Protein AF-A0A9E3X951-F1 (afdb_monomer)

Foldseek 3Di:
DDDDDDDPDDDPPPCPPCALVNLLVVLVVCVVVVNLVVSLVSLVVSCVRPVPDPSSVVSNVVSVVVVVVVVVVVVVVVVVVVVVVVVVVVVVVVVVVVVVVVVVVVVVVVVVVVPPPPVVVPPDDDDPDDDD

Radius of gyration: 43.51 Å; Cα contacts (8 Å, |Δi|>4): 57; chains: 1; bounding box: 74×42×149 Å

Solvent-accessible surface area (backbone atoms only — not comparable to full-atom values): 7871 Å² total; per-residue (Å²): 133,86,82,87,83,88,79,85,74,80,82,84,69,81,76,75,73,86,40,52,68,53,20,42,54,52,15,53,50,30,41,75,70,69,35,55,70,62,12,48,58,32,27,53,56,17,36,74,77,37,76,82,40,66,69,44,51,56,52,45,53,55,52,50,54,50,52,52,51,52,51,52,52,53,53,51,53,50,53,53,53,53,50,52,52,52,54,50,51,52,52,52,50,53,50,51,55,53,50,51,55,50,51,53,54,49,54,55,54,57,57,65,68,65,61,68,69,72,68,66,72,78,69,70,79,78,80,84,79,80,82,136

Nearest PDB structures (foldseek):
  8gck-assembly1_B  TM=9.881E-01  e=2.773E-01  Homo sapiens
  1a17-assembly1_A  TM=9.326E-01  e=1.427E+00  Homo sapiens
  8arb-assembly1_A  TM=8.750E-01  e=2.218E+00  Yersinia enterocolitica
  3rkv-assembly1_A  TM=6.706E-01  e=7.600E-01  Caenorhabditis elegans
  7t7t-assembly1_A  TM=6.685E-01  e=3.448E+00  Citrus unshiu

Secondary structure (DSSP, 8-state):
-------------------HHHHHHHHHHHHHTT-HHHHHHHHHHHHHH-TT-HHHHHHHHHHHHHHHHHHHHHHHHHHHHHHHHHHHHHHHHHHHHHHHHHHHHHHHHHHHHHGGGSSSSS-PPPP-----

Sequence (132 aa):
MARMLVLLLLLGGGLVAQTAEGYYHQGAQLYIDARLGDAIAALERGLQLDPGNPKLQALMEKLQEEQEKQQQQQQQQQQQQDQQQQDQQQQDQQQQDQQEQQQDQQQQQDQQQQDPQEQEAEQQPQPQLGED

Mean predicted aligned error: 14.78 Å

Structure (mmCIF, N/CA/C/O backbone):
data_AF-A0A9E3X951-F1
#
_entry.id   AF-A0A9E3X951-F1
#
loop_
_atom_site.group_PDB
_atom_site.id
_atom_site.type_symbol
_atom_site.label_atom_id
_atom_site.label_alt_id
_atom_site.label_comp_id
_atom_site.label_asym_id
_atom_site.label_entity_id
_atom_site.label_seq_id
_atom_site.pdbx_PDB_ins_code
_atom_site.Cartn_x
_atom_site.Cartn_y
_atom_site.Cartn_z
_atom_site.occupancy
_atom_site.B_iso_or_equiv
_atom_site.auth_seq_id
_atom_site.auth_comp_id
_atom_site.auth_asym_id
_atom_site.auth_atom_id
_atom_site.pdbx_PDB_model_num
ATOM 1 N N . MET A 1 1 ? -15.309 -34.002 -53.962 1.00 42.03 1 MET A N 1
ATOM 2 C CA . MET A 1 1 ? -14.528 -33.580 -55.147 1.00 42.03 1 MET A CA 1
ATOM 3 C C . MET A 1 1 ? -14.205 -32.097 -55.007 1.00 42.03 1 MET A C 1
ATOM 5 O O . MET A 1 1 ? -15.111 -31.374 -54.632 1.00 42.03 1 MET A O 1
ATOM 9 N N . ALA A 1 2 ? -12.954 -31.712 -55.304 1.00 46.66 2 ALA A N 1
ATOM 10 C CA . ALA A 1 2 ? -12.426 -30.356 -55.571 1.00 46.66 2 ALA A CA 1
ATOM 11 C C . ALA A 1 2 ? -12.617 -29.267 -54.481 1.00 46.66 2 ALA A C 1
ATOM 13 O O . ALA A 1 2 ? -13.726 -28.855 -54.189 1.00 46.66 2 ALA A O 1
ATOM 14 N N . ARG A 1 3 ? -11.575 -28.890 -53.725 1.00 59.00 3 ARG A N 1
ATOM 15 C CA . ARG A 1 3 ? -10.411 -28.015 -54.041 1.00 59.00 3 ARG A CA 1
ATOM 16 C C . ARG A 1 3 ? -10.706 -26.509 -53.886 1.00 59.00 3 ARG A C 1
ATOM 18 O O . ARG A 1 3 ? -11.332 -25.917 -54.746 1.00 59.00 3 ARG A O 1
ATOM 25 N N . MET A 1 4 ? -10.143 -25.962 -52.799 1.00 61.06 4 MET A N 1
ATOM 26 C CA . MET A 1 4 ? -9.489 -24.651 -52.628 1.00 61.06 4 MET A CA 1
ATOM 27 C C . MET A 1 4 ? -10.078 -23.410 -53.313 1.00 61.06 4 MET A C 1
ATOM 29 O O . MET A 1 4 ? -10.051 -23.308 -54.531 1.00 61.06 4 MET A O 1
ATOM 33 N N . LEU A 1 5 ? -10.302 -22.367 -52.507 1.00 57.41 5 LEU A N 1
ATOM 34 C CA . LEU A 1 5 ? -9.649 -21.073 -52.732 1.00 57.41 5 LEU A CA 1
ATOM 35 C C . LEU A 1 5 ? -9.493 -20.324 -51.402 1.00 57.41 5 LEU A C 1
ATOM 37 O O . LEU A 1 5 ? -10.446 -19.833 -50.806 1.00 57.41 5 LEU A O 1
ATOM 41 N N . VAL A 1 6 ? -8.245 -20.307 -50.939 1.00 62.00 6 VAL A N 1
ATOM 42 C CA . VAL A 1 6 ? -7.726 -19.445 -49.881 1.00 62.00 6 VAL A CA 1
ATOM 43 C C . VAL A 1 6 ? -7.775 -18.010 -50.398 1.00 62.00 6 VAL A C 1
ATOM 45 O O . VAL A 1 6 ? -7.138 -17.705 -51.403 1.00 62.00 6 VAL A O 1
ATOM 48 N N . LEU A 1 7 ? -8.498 -17.133 -49.707 1.00 61.03 7 LEU A N 1
ATOM 49 C CA . LEU A 1 7 ? -8.403 -15.689 -49.902 1.00 61.03 7 LEU A CA 1
ATOM 50 C C . LEU A 1 7 ? -7.932 -15.075 -48.585 1.00 61.03 7 LEU A C 1
ATOM 52 O O . LEU A 1 7 ? -8.701 -14.713 -47.699 1.00 61.03 7 LEU A O 1
ATOM 56 N N . LEU A 1 8 ? -6.606 -15.083 -48.465 1.00 61.00 8 LEU A N 1
ATOM 57 C CA . LEU A 1 8 ? -5.810 -14.520 -47.389 1.00 61.00 8 LEU A CA 1
ATOM 58 C C . LEU A 1 8 ? -5.863 -12.992 -47.518 1.00 61.00 8 LEU A C 1
ATOM 60 O O . LEU A 1 8 ? -5.054 -12.382 -48.214 1.00 61.00 8 LEU A O 1
ATOM 64 N N . LEU A 1 9 ? -6.888 -12.391 -46.914 1.00 61.78 9 LEU A N 1
ATOM 65 C CA . LEU A 1 9 ? -7.088 -10.947 -46.906 1.00 61.78 9 LEU A CA 1
ATOM 66 C C . LEU A 1 9 ? -6.225 -10.342 -45.790 1.00 61.78 9 LEU A C 1
ATOM 68 O O . LEU A 1 9 ? -6.462 -10.545 -44.602 1.00 61.78 9 LEU A O 1
ATOM 72 N N . LEU A 1 10 ? -5.161 -9.682 -46.243 1.00 58.03 10 LEU A N 1
ATOM 73 C CA . LEU A 1 10 ? -4.099 -8.987 -45.518 1.00 58.03 10 LEU A CA 1
ATOM 74 C C . LEU A 1 10 ? -4.551 -8.332 -44.200 1.00 58.03 10 LEU A C 1
ATOM 76 O O . LEU A 1 10 ? -5.189 -7.279 -44.196 1.00 58.03 10 LEU A O 1
ATOM 80 N N . LEU A 1 11 ? -4.117 -8.917 -43.079 1.00 58.16 11 LEU A N 1
ATOM 81 C CA . LEU A 1 11 ? -4.080 -8.250 -41.780 1.00 58.16 11 LEU A CA 1
ATOM 82 C C . LEU A 1 11 ? -2.997 -7.162 -41.800 1.00 58.16 11 LEU A C 1
ATOM 84 O O . LEU A 1 11 ? -1.841 -7.405 -41.463 1.00 58.16 11 LEU A O 1
ATOM 88 N N . GLY A 1 12 ? -3.381 -5.944 -42.170 1.00 58.53 12 GLY A N 1
ATOM 89 C CA . GLY A 1 12 ? -2.616 -4.728 -41.891 1.00 58.53 12 GLY A CA 1
ATOM 90 C C . GLY A 1 12 ? -2.798 -4.287 -40.438 1.00 58.53 12 GLY A C 1
ATOM 91 O O . GLY A 1 12 ? -3.299 -3.198 -40.184 1.00 58.53 12 GLY A O 1
ATOM 92 N N . GLY A 1 13 ? -2.460 -5.148 -39.477 1.00 58.34 13 GLY A N 1
ATOM 93 C CA . GLY A 1 13 ? -2.357 -4.749 -38.078 1.00 58.34 13 GLY A CA 1
ATOM 94 C C . GLY A 1 13 ? -1.006 -4.082 -37.875 1.00 58.34 13 GLY A C 1
ATOM 95 O O . GLY A 1 13 ? 0.012 -4.770 -37.871 1.00 58.34 13 GLY A O 1
ATOM 96 N N . GLY A 1 14 ? -0.978 -2.754 -37.750 1.00 55.72 14 GLY A N 1
ATOM 97 C CA . GLY A 1 14 ? 0.227 -2.045 -37.336 1.00 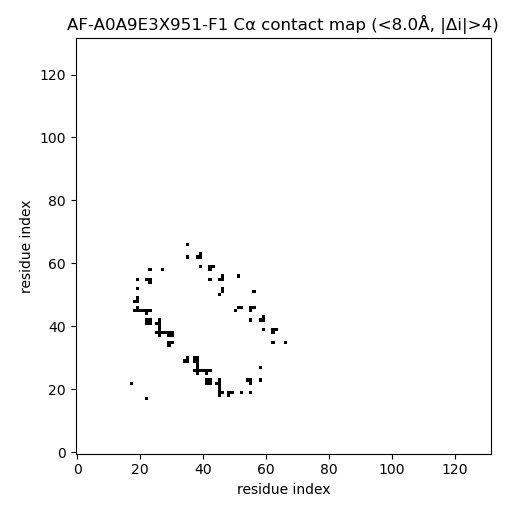55.72 14 GLY A CA 1
ATOM 98 C C . GLY A 1 14 ? 0.688 -2.617 -36.001 1.00 55.72 14 GLY A C 1
ATOM 99 O O . GLY A 1 14 ? 0.036 -2.408 -34.980 1.00 55.72 14 GLY A O 1
ATOM 100 N N . LEU A 1 15 ? 1.783 -3.376 -36.013 1.00 55.28 15 LEU A N 1
ATOM 101 C CA . LEU A 1 15 ? 2.486 -3.751 -34.799 1.00 55.28 15 LEU A CA 1
ATOM 102 C C . LEU A 1 15 ? 3.062 -2.451 -34.244 1.00 55.28 15 LEU A C 1
ATOM 104 O O . LEU A 1 15 ? 4.158 -2.043 -34.623 1.00 55.28 15 LEU A O 1
ATOM 108 N N . VAL A 1 16 ? 2.295 -1.757 -33.401 1.00 58.34 16 VAL A N 1
ATOM 109 C CA . VAL A 1 16 ? 2.865 -0.734 -32.531 1.00 58.34 16 VAL A CA 1
ATOM 110 C C . VAL A 1 16 ? 3.873 -1.494 -31.685 1.00 58.34 16 VAL A C 1
ATOM 112 O O . VAL A 1 16 ? 3.499 -2.252 -30.789 1.00 58.34 16 VAL A O 1
ATOM 115 N N . ALA A 1 17 ? 5.146 -1.409 -32.068 1.00 61.06 17 ALA A N 1
ATOM 116 C CA . ALA A 1 17 ? 6.224 -2.022 -31.321 1.00 61.06 17 ALA A CA 1
ATOM 117 C C . ALA A 1 17 ? 6.120 -1.478 -29.896 1.00 61.06 17 ALA A C 1
ATOM 119 O O . ALA A 1 17 ? 6.177 -0.265 -29.695 1.00 61.06 17 ALA A O 1
ATOM 120 N N . GLN A 1 18 ? 5.874 -2.356 -28.925 1.00 70.00 18 GLN A N 1
ATOM 121 C CA . GLN A 1 18 ? 5.817 -1.938 -27.533 1.00 70.00 18 GLN A CA 1
ATOM 122 C C . GLN A 1 18 ? 7.235 -1.533 -27.132 1.00 70.00 18 GLN A C 1
ATOM 124 O O . GLN A 1 18 ? 8.123 -2.374 -27.019 1.00 70.00 18 GLN A O 1
ATOM 129 N N . THR A 1 19 ? 7.462 -0.227 -27.027 1.00 88.38 19 THR A N 1
ATOM 130 C CA . THR A 1 19 ? 8.737 0.354 -26.610 1.00 88.38 19 THR A CA 1
ATOM 131 C C . THR A 1 19 ? 8.740 0.559 -25.100 1.00 88.38 19 THR A C 1
ATOM 133 O O . THR A 1 19 ? 7.682 0.660 -24.474 1.00 88.38 19 THR A O 1
ATOM 136 N N . ALA A 1 20 ? 9.929 0.687 -24.510 1.00 88.81 20 ALA A N 1
ATOM 137 C CA . ALA A 1 20 ? 10.078 1.086 -23.110 1.00 88.81 20 ALA A CA 1
ATOM 138 C C . ALA A 1 20 ? 9.314 2.391 -22.797 1.00 88.81 20 ALA A C 1
ATOM 140 O O . ALA A 1 20 ? 8.677 2.516 -21.755 1.00 88.81 20 ALA A O 1
ATOM 141 N N . GLU A 1 21 ? 9.295 3.338 -23.740 1.00 91.62 21 GLU A N 1
ATOM 142 C CA . GLU A 1 21 ? 8.521 4.579 -23.624 1.00 91.62 21 GLU A CA 1
ATOM 143 C C . GLU A 1 21 ? 7.003 4.336 -23.667 1.00 91.62 21 GLU A C 1
ATOM 145 O O . GLU A 1 21 ? 6.264 4.911 -22.869 1.00 91.62 21 GLU A O 1
ATOM 150 N N . GLY A 1 22 ? 6.527 3.423 -24.519 1.00 95.25 22 GLY A N 1
ATOM 151 C CA . GLY A 1 22 ? 5.123 3.007 -24.538 1.00 95.25 22 GLY A CA 1
ATOM 152 C C . GLY A 1 22 ? 4.665 2.428 -23.196 1.00 95.25 22 GLY A C 1
ATOM 153 O O . GLY A 1 22 ? 3.605 2.803 -22.696 1.00 95.25 22 GLY A O 1
ATOM 154 N N . TYR A 1 23 ? 5.493 1.587 -22.568 1.00 97.12 23 TYR A N 1
ATOM 155 C CA . TYR A 1 23 ? 5.207 1.041 -21.238 1.00 97.12 23 TYR A CA 1
ATOM 156 C C . TYR A 1 23 ? 5.202 2.103 -20.139 1.00 97.12 23 TYR A C 1
ATOM 158 O O . TYR A 1 23 ? 4.368 2.025 -19.239 1.00 97.12 23 TYR A O 1
ATOM 166 N N . TYR A 1 24 ? 6.067 3.118 -20.226 1.00 97.44 24 TYR A N 1
ATOM 167 C CA . TYR A 1 24 ? 6.043 4.248 -19.297 1.00 97.44 24 TYR A CA 1
ATOM 168 C C . TYR A 1 24 ? 4.701 4.986 -19.363 1.00 97.44 24 TYR A C 1
ATOM 170 O O . TYR A 1 24 ? 4.056 5.193 -18.336 1.00 97.44 24 TYR A O 1
ATOM 178 N N . HIS A 1 25 ? 4.245 5.338 -20.569 1.00 96.94 25 HIS A N 1
ATOM 179 C CA . HIS A 1 25 ? 2.969 6.031 -20.749 1.00 96.94 25 HIS A CA 1
ATOM 180 C C . HIS A 1 25 ? 1.779 5.177 -20.322 1.00 96.94 25 HIS A C 1
ATOM 182 O O . HIS A 1 25 ? 0.878 5.678 -19.653 1.00 96.94 25 HIS A O 1
ATOM 188 N N . GLN A 1 26 ? 1.789 3.888 -20.666 1.00 97.06 26 GLN A N 1
ATOM 189 C CA . GLN A 1 26 ? 0.749 2.960 -20.242 1.00 97.06 26 GLN A CA 1
ATOM 190 C C . GLN A 1 26 ? 0.697 2.835 -18.714 1.00 97.06 26 GLN A C 1
ATOM 192 O O . GLN A 1 26 ? -0.384 2.932 -18.140 1.00 97.06 26 GLN A O 1
ATOM 197 N N . GLY A 1 27 ? 1.845 2.649 -18.056 1.00 97.62 27 GLY A N 1
ATOM 198 C CA . GLY A 1 27 ? 1.928 2.576 -16.598 1.00 97.62 27 GLY A CA 1
ATOM 199 C C . GLY A 1 27 ? 1.447 3.864 -15.931 1.00 97.62 27 GLY A C 1
ATOM 200 O O . GLY A 1 27 ? 0.628 3.816 -15.018 1.00 97.62 27 GLY A O 1
ATOM 201 N N . ALA A 1 28 ? 1.873 5.024 -16.437 1.00 98.12 28 ALA A N 1
ATOM 202 C CA . ALA A 1 28 ? 1.430 6.321 -15.932 1.00 98.12 28 ALA A CA 1
ATOM 203 C C . ALA A 1 28 ? -0.086 6.525 -16.090 1.00 98.12 28 ALA A C 1
ATOM 205 O O . ALA A 1 28 ? -0.739 6.988 -15.158 1.00 98.12 28 ALA A O 1
ATOM 206 N N . GLN A 1 29 ? -0.654 6.143 -17.236 1.00 98.44 29 GLN A N 1
ATOM 207 C CA . GLN A 1 29 ? -2.094 6.237 -17.474 1.00 98.44 29 GLN A CA 1
ATOM 208 C C . GLN A 1 29 ? -2.880 5.315 -16.537 1.00 98.44 29 GLN A C 1
ATOM 210 O O . GLN A 1 29 ? -3.827 5.757 -15.896 1.00 98.44 29 GLN A O 1
ATOM 215 N N . LEU A 1 30 ? -2.453 4.058 -16.395 1.00 98.56 30 LEU A N 1
ATOM 216 C CA . LEU A 1 30 ? -3.080 3.104 -15.477 1.00 98.56 30 LEU A CA 1
ATOM 217 C C . LEU A 1 30 ? -3.032 3.596 -14.028 1.00 98.56 30 LEU A C 1
ATOM 219 O O . LEU A 1 30 ? -3.985 3.403 -13.278 1.00 98.56 30 LEU A O 1
ATOM 223 N N . TYR A 1 31 ? -1.944 4.261 -13.642 1.00 98.06 31 TYR A N 1
ATOM 224 C CA . TYR A 1 31 ? -1.829 4.874 -12.328 1.00 98.06 31 TYR A CA 1
ATOM 225 C C . TYR A 1 31 ? -2.814 6.040 -12.138 1.00 98.06 31 TYR A C 1
ATOM 227 O O . TYR A 1 31 ? -3.473 6.105 -11.103 1.00 98.06 31 TYR A O 1
ATOM 235 N N . ILE A 1 32 ? -2.978 6.912 -13.142 1.00 97.94 32 ILE A N 1
ATOM 236 C CA . ILE A 1 32 ? -4.002 7.976 -13.134 1.00 97.94 32 ILE A CA 1
ATOM 237 C C . ILE A 1 32 ? -5.409 7.381 -12.999 1.00 97.94 32 ILE A C 1
ATOM 239 O O . ILE A 1 32 ? -6.239 7.918 -12.268 1.00 97.94 32 ILE A O 1
ATOM 243 N N . ASP A 1 33 ? -5.651 6.234 -13.633 1.00 98.12 33 ASP A N 1
ATOM 244 C CA . ASP A 1 33 ? -6.914 5.495 -13.559 1.00 98.12 33 ASP A CA 1
ATOM 245 C C . ASP A 1 33 ? -7.089 4.720 -12.231 1.00 98.12 33 ASP A C 1
ATOM 247 O O . ASP A 1 33 ? -7.990 3.890 -12.109 1.00 98.12 33 ASP A O 1
ATOM 251 N N . ALA A 1 34 ? -6.226 4.961 -11.235 1.00 96.75 34 ALA A N 1
ATOM 252 C CA . ALA A 1 34 ? -6.190 4.287 -9.934 1.00 96.75 34 ALA A CA 1
ATOM 253 C C . ALA A 1 34 ? -5.998 2.757 -10.010 1.00 96.75 34 ALA A C 1
ATOM 255 O O . ALA A 1 34 ? -6.305 2.022 -9.069 1.00 96.75 34 ALA A O 1
ATOM 256 N N . ARG A 1 35 ? -5.438 2.253 -11.114 1.00 97.94 35 ARG A N 1
ATOM 257 C CA . ARG A 1 35 ? -5.137 0.832 -11.335 1.00 97.94 35 ARG A CA 1
ATOM 258 C C . ARG A 1 35 ? -3.672 0.534 -11.025 1.00 97.94 35 ARG A C 1
ATOM 260 O O . ARG A 1 35 ? -2.898 0.160 -11.905 1.00 97.94 35 ARG A O 1
ATOM 267 N N . LEU A 1 36 ? -3.290 0.694 -9.757 1.00 97.38 36 LEU A N 1
ATOM 268 C CA . LEU A 1 36 ? -1.895 0.594 -9.304 1.00 97.38 36 LEU A CA 1
ATOM 269 C C . LEU A 1 36 ? -1.225 -0.741 -9.682 1.00 97.38 36 LEU A C 1
ATOM 271 O O . LEU A 1 36 ? -0.110 -0.744 -10.195 1.00 97.38 36 LEU A O 1
ATOM 275 N N . GLY A 1 37 ? -1.915 -1.870 -9.491 1.00 97.06 37 GLY A N 1
ATOM 276 C CA . GLY A 1 37 ? -1.371 -3.190 -9.834 1.00 97.06 37 GLY A CA 1
ATOM 277 C C . GLY A 1 37 ? -1.108 -3.362 -11.334 1.00 97.06 37 GLY A C 1
ATOM 278 O O . GLY A 1 37 ? -0.055 -3.858 -11.729 1.00 97.06 37 GLY A O 1
ATOM 279 N N . ASP A 1 38 ? -2.028 -2.891 -12.179 1.00 98.12 38 ASP A N 1
ATOM 280 C CA . ASP A 1 38 ? -1.852 -2.945 -13.633 1.00 98.12 38 ASP A CA 1
ATOM 281 C C . ASP A 1 38 ? -0.742 -2.000 -14.105 1.00 98.12 38 ASP A C 1
ATOM 283 O O . ASP A 1 38 ? 0.001 -2.332 -15.032 1.00 98.12 38 ASP A O 1
ATOM 287 N N . ALA A 1 39 ? -0.617 -0.834 -13.466 1.00 98.50 39 ALA A N 1
ATOM 288 C CA . ALA A 1 39 ? 0.449 0.120 -13.735 1.00 98.50 39 ALA A CA 1
ATOM 289 C C . ALA A 1 39 ? 1.826 -0.498 -13.461 1.00 98.50 39 ALA A C 1
ATOM 291 O O . AL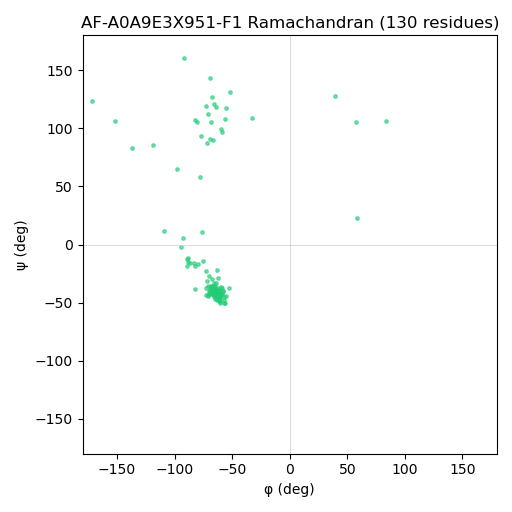A A 1 39 ? 2.687 -0.473 -14.340 1.00 98.50 39 ALA A O 1
ATOM 292 N N . ILE A 1 40 ? 2.002 -1.133 -12.297 1.00 98.25 40 ILE A N 1
ATOM 293 C CA . ILE A 1 40 ? 3.224 -1.869 -11.942 1.00 98.25 40 ILE A CA 1
ATOM 294 C C . ILE A 1 40 ? 3.502 -2.965 -12.982 1.00 98.25 40 ILE A C 1
ATOM 296 O O . ILE A 1 40 ? 4.575 -2.978 -13.581 1.00 98.25 40 ILE A O 1
ATOM 300 N N . ALA A 1 41 ? 2.517 -3.806 -13.314 1.00 98.12 41 ALA A N 1
ATOM 301 C CA . ALA A 1 41 ? 2.687 -4.885 -14.294 1.00 98.12 41 ALA A CA 1
ATOM 302 C C . ALA A 1 41 ? 3.026 -4.390 -15.720 1.00 98.12 41 ALA A C 1
ATOM 304 O O . ALA A 1 41 ? 3.651 -5.098 -16.517 1.00 98.12 41 ALA A O 1
ATOM 305 N N . ALA A 1 42 ? 2.590 -3.185 -16.101 1.00 97.69 42 ALA A N 1
ATOM 306 C CA . ALA A 1 42 ? 3.004 -2.557 -17.354 1.00 97.69 42 ALA A CA 1
ATOM 307 C C . ALA A 1 42 ? 4.472 -2.105 -17.295 1.00 97.69 42 ALA A C 1
ATOM 309 O O . ALA A 1 42 ? 5.230 -2.368 -18.229 1.00 97.69 42 ALA A O 1
ATOM 310 N N . LEU A 1 43 ? 4.896 -1.486 -16.193 1.00 97.88 43 LEU A N 1
ATOM 311 C CA . LEU A 1 43 ? 6.276 -1.032 -16.018 1.00 97.88 43 LEU A CA 1
ATOM 312 C C . LEU A 1 43 ? 7.263 -2.194 -15.911 1.00 97.88 43 LEU A C 1
ATOM 314 O O . LEU A 1 43 ? 8.343 -2.104 -16.486 1.00 97.88 43 LEU A O 1
ATOM 318 N N . GLU A 1 44 ? 6.888 -3.303 -15.267 1.00 97.69 44 GLU A N 1
ATOM 319 C CA . GLU A 1 44 ? 7.699 -4.527 -15.227 1.00 97.69 44 GLU A CA 1
ATOM 320 C C . GLU A 1 44 ? 7.994 -5.041 -16.638 1.00 97.69 44 GLU A C 1
ATOM 322 O O . GLU A 1 44 ? 9.141 -5.339 -16.966 1.00 97.69 44 GLU A O 1
ATOM 327 N N . ARG A 1 45 ? 6.979 -5.078 -17.510 1.00 96.56 45 ARG A N 1
ATOM 328 C CA . ARG A 1 45 ? 7.158 -5.458 -18.920 1.00 96.56 45 ARG A CA 1
ATOM 329 C C . ARG A 1 45 ? 8.050 -4.472 -19.670 1.00 96.56 45 ARG A C 1
ATOM 331 O O . ARG A 1 45 ? 8.886 -4.898 -20.461 1.00 96.56 45 ARG A O 1
ATOM 338 N N . GLY A 1 46 ? 7.926 -3.175 -19.391 1.00 96.06 46 GLY A N 1
ATOM 339 C CA . GLY A 1 46 ? 8.836 -2.163 -19.928 1.00 96.06 46 GLY A CA 1
ATOM 340 C C . GLY A 1 46 ? 10.287 -2.387 -19.502 1.00 96.06 46 GLY A C 1
ATOM 341 O O . GLY A 1 46 ? 11.184 -2.354 -20.341 1.00 96.06 46 GLY A O 1
ATOM 342 N N . LEU A 1 47 ? 10.514 -2.662 -18.216 1.00 96.88 47 LEU A N 1
ATOM 343 C CA . LEU A 1 47 ? 11.840 -2.906 -17.645 1.00 96.88 47 LEU A CA 1
ATOM 344 C C . LEU A 1 47 ? 12.442 -4.234 -18.109 1.00 96.88 47 LEU A C 1
ATOM 346 O O . LEU A 1 47 ? 13.657 -4.345 -18.195 1.00 96.88 47 LEU A O 1
ATOM 350 N N . GLN A 1 48 ? 11.630 -5.233 -18.461 1.00 96.38 48 GLN A N 1
ATOM 351 C CA . GLN A 1 48 ? 12.130 -6.451 -19.107 1.00 96.38 48 GLN A CA 1
ATOM 352 C C . GLN A 1 48 ? 12.730 -6.167 -20.492 1.00 96.38 48 GLN A C 1
ATOM 354 O O . GLN A 1 48 ? 13.675 -6.844 -20.894 1.00 96.38 48 GLN A O 1
ATOM 359 N N . LEU A 1 49 ? 12.196 -5.178 -21.219 1.00 94.06 49 LEU A N 1
ATOM 360 C CA . LEU A 1 49 ? 12.714 -4.774 -22.529 1.00 94.06 49 LEU A CA 1
ATOM 361 C C . LEU A 1 49 ? 13.909 -3.824 -22.423 1.00 94.06 49 LEU A C 1
ATOM 363 O O . LEU A 1 49 ? 14.841 -3.930 -23.217 1.00 94.06 49 LEU A O 1
ATOM 367 N N . ASP A 1 50 ? 13.877 -2.902 -21.462 1.00 94.88 50 ASP A N 1
ATOM 368 C CA . ASP A 1 50 ? 14.949 -1.940 -21.209 1.00 94.88 50 ASP A CA 1
ATOM 369 C C . ASP A 1 50 ? 15.217 -1.813 -19.696 1.00 94.88 50 ASP A C 1
ATOM 371 O O . ASP A 1 50 ? 14.711 -0.894 -19.041 1.00 94.88 50 ASP A O 1
ATOM 375 N N . PRO A 1 51 ? 16.017 -2.732 -19.116 1.00 95.88 51 PRO A N 1
ATOM 376 C CA . PRO A 1 51 ? 16.280 -2.760 -17.675 1.00 95.88 51 PRO A CA 1
ATOM 37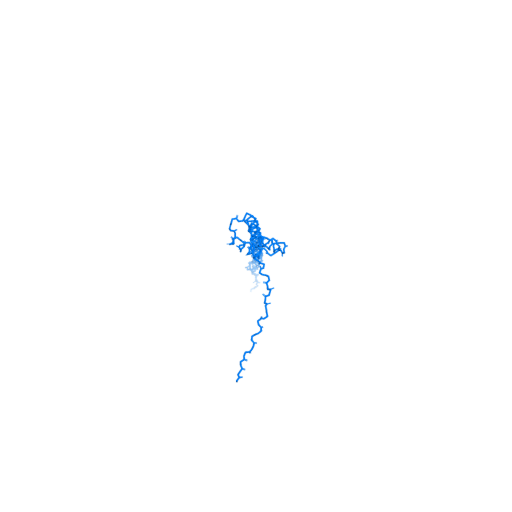7 C C . PRO A 1 51 ? 16.999 -1.518 -17.147 1.00 95.88 51 PRO A C 1
ATOM 379 O O . PRO A 1 51 ? 16.949 -1.243 -15.950 1.00 95.88 51 PRO A O 1
ATOM 382 N N . GLY A 1 52 ? 17.693 -0.789 -18.026 1.00 95.12 52 GLY A N 1
ATOM 383 C CA . GLY A 1 52 ? 18.449 0.417 -17.697 1.00 95.12 52 GLY A CA 1
ATOM 384 C C . GLY A 1 52 ? 17.655 1.707 -17.881 1.00 95.12 52 GLY A C 1
ATOM 385 O O . GLY A 1 52 ? 18.238 2.784 -17.763 1.00 95.12 52 GLY A O 1
ATOM 386 N N . ASN A 1 53 ? 16.359 1.627 -18.198 1.00 96.81 53 ASN A N 1
ATOM 387 C CA . ASN A 1 53 ? 15.560 2.808 -18.477 1.00 96.81 53 ASN A CA 1
ATOM 388 C C . ASN A 1 53 ? 15.290 3.623 -17.197 1.00 96.81 53 ASN A C 1
ATOM 390 O O . ASN A 1 53 ? 14.491 3.194 -16.357 1.00 96.81 53 ASN A O 1
ATOM 394 N N . PRO A 1 54 ? 15.853 4.837 -17.055 1.00 97.12 54 PRO A N 1
ATOM 395 C CA . PRO A 1 54 ? 15.727 5.595 -15.814 1.00 97.12 54 PRO A CA 1
ATOM 396 C C . PRO A 1 54 ? 14.289 6.060 -15.553 1.00 97.12 54 PRO A C 1
ATOM 398 O O . PRO A 1 54 ? 13.882 6.180 -14.401 1.00 97.12 54 PRO A O 1
ATOM 401 N N . LYS A 1 55 ? 13.489 6.301 -16.606 1.00 96.69 55 LYS A N 1
ATOM 402 C CA . LYS A 1 55 ? 12.093 6.742 -16.452 1.00 96.69 55 LYS A CA 1
ATOM 403 C C . LYS A 1 55 ? 11.213 5.619 -15.913 1.00 96.69 55 LYS A C 1
ATOM 405 O O . LYS A 1 55 ? 10.382 5.862 -15.042 1.00 96.69 55 LYS A O 1
ATOM 410 N N . LEU A 1 56 ? 11.389 4.404 -16.433 1.00 98.00 56 LEU A N 1
ATOM 411 C CA . LEU A 1 56 ? 10.639 3.241 -15.964 1.00 98.00 56 LEU A CA 1
ATOM 412 C C . LEU A 1 56 ? 11.007 2.878 -14.526 1.00 98.00 56 LEU A C 1
ATOM 414 O O . LEU A 1 56 ? 10.108 2.622 -13.734 1.00 98.00 56 LEU A O 1
ATOM 418 N N . GLN A 1 57 ? 12.299 2.904 -14.183 1.00 98.25 57 GLN A N 1
ATOM 419 C CA . GLN A 1 57 ? 12.764 2.626 -12.822 1.00 98.25 57 GLN A CA 1
ATOM 420 C C . GLN A 1 57 ? 12.203 3.638 -11.817 1.00 98.25 57 GLN A C 1
ATOM 422 O O . GLN A 1 57 ? 11.612 3.237 -10.821 1.00 98.25 57 GLN A O 1
ATOM 427 N N . ALA A 1 58 ? 12.305 4.937 -12.117 1.00 98.38 58 ALA A N 1
ATOM 428 C CA . ALA A 1 58 ? 11.804 5.984 -11.229 1.00 98.38 58 ALA A CA 1
ATOM 429 C C . ALA A 1 58 ? 10.285 5.897 -11.016 1.00 98.38 58 ALA A C 1
ATOM 431 O O . ALA A 1 58 ? 9.791 6.090 -9.905 1.00 98.38 58 ALA A O 1
ATOM 432 N N . LEU A 1 59 ? 9.525 5.598 -12.076 1.00 98.19 59 LEU A N 1
ATOM 433 C CA . LEU A 1 59 ? 8.083 5.426 -11.937 1.00 98.19 59 LEU A CA 1
ATOM 434 C C . LEU A 1 59 ? 7.748 4.145 -11.164 1.00 98.19 59 LEU A C 1
ATOM 436 O O . LEU A 1 59 ? 6.882 4.191 -10.299 1.00 98.19 59 LEU A O 1
ATOM 440 N N . MET A 1 60 ? 8.448 3.037 -11.425 1.00 98.38 60 MET A N 1
ATOM 441 C CA . MET A 1 60 ? 8.274 1.784 -10.687 1.00 98.38 60 MET A CA 1
ATOM 442 C C . MET A 1 60 ? 8.484 1.986 -9.186 1.00 98.38 60 MET A C 1
ATOM 444 O O . MET A 1 60 ? 7.616 1.616 -8.402 1.00 98.38 60 MET A O 1
ATOM 448 N N . GLU A 1 61 ? 9.592 2.619 -8.799 1.00 98.38 61 GLU A N 1
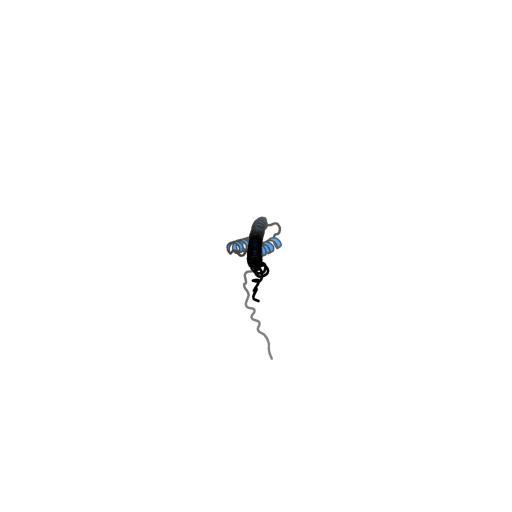ATOM 449 C CA . GLU A 1 61 ? 9.925 2.900 -7.400 1.00 98.38 61 GLU A CA 1
ATOM 450 C C . GLU A 1 61 ? 8.814 3.708 -6.718 1.00 98.38 61 GLU A C 1
ATOM 452 O O . GLU A 1 61 ? 8.308 3.310 -5.670 1.00 98.38 61 GLU A O 1
ATOM 457 N N . LYS A 1 62 ? 8.343 4.782 -7.367 1.00 98.19 62 LYS A N 1
ATOM 458 C CA . LYS A 1 62 ? 7.233 5.588 -6.845 1.00 98.19 62 LYS A CA 1
ATOM 459 C C . LYS A 1 62 ? 5.958 4.758 -6.646 1.00 98.19 62 LYS A C 1
ATOM 461 O O . LYS A 1 62 ? 5.251 4.947 -5.658 1.00 98.19 62 LYS A O 1
ATOM 466 N N . LEU A 1 63 ? 5.622 3.887 -7.601 1.00 98.12 63 LEU A N 1
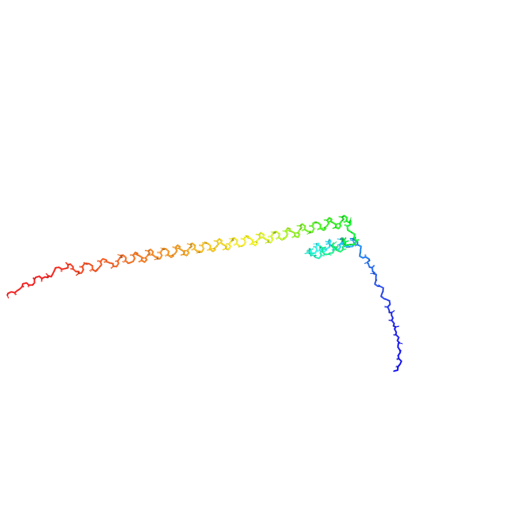ATOM 467 C CA . LEU A 1 63 ? 4.408 3.069 -7.517 1.00 98.12 63 LEU A CA 1
ATOM 468 C C . LEU A 1 63 ? 4.518 1.978 -6.446 1.00 98.12 63 LEU A C 1
ATOM 470 O O . LEU A 1 63 ? 3.528 1.697 -5.772 1.00 98.12 63 LEU A O 1
ATOM 474 N N . GLN A 1 64 ? 5.704 1.398 -6.256 1.00 97.62 64 GLN A N 1
ATOM 475 C CA . GLN A 1 64 ? 5.962 0.442 -5.180 1.00 97.62 64 GLN A CA 1
ATOM 476 C C . GLN A 1 64 ? 5.862 1.105 -3.804 1.00 97.62 64 GLN A C 1
ATOM 478 O O . GLN A 1 64 ? 5.158 0.588 -2.941 1.00 97.62 64 GLN A O 1
ATOM 483 N N . GLU A 1 65 ? 6.453 2.289 -3.621 1.00 97.56 65 GLU A N 1
ATOM 484 C CA . GLU A 1 65 ? 6.333 3.049 -2.368 1.00 97.56 65 GLU A CA 1
ATOM 485 C C . GLU A 1 65 ? 4.862 3.351 -2.035 1.00 97.56 65 GLU A C 1
ATOM 487 O O . GLU A 1 65 ? 4.419 3.258 -0.888 1.00 97.56 65 GLU A O 1
ATOM 492 N N . GLU A 1 66 ? 4.065 3.694 -3.046 1.00 95.88 66 GLU A N 1
ATOM 493 C CA . GLU A 1 66 ? 2.638 3.930 -2.862 1.00 95.88 66 GLU A CA 1
ATOM 494 C C . GLU A 1 66 ? 1.866 2.655 -2.510 1.00 95.88 66 GLU A C 1
ATOM 496 O O . GLU A 1 66 ? 0.986 2.689 -1.648 1.00 95.88 66 GLU A O 1
ATOM 501 N N . GLN A 1 67 ? 2.219 1.524 -3.124 1.00 96.50 67 GLN A N 1
ATOM 502 C CA . GLN A 1 67 ? 1.642 0.224 -2.795 1.00 96.50 67 GLN A CA 1
ATOM 503 C C . GLN A 1 67 ? 1.945 -0.166 -1.343 1.00 96.50 67 GLN A C 1
ATOM 505 O O . GLN A 1 67 ? 1.041 -0.590 -0.619 1.00 96.50 67 GLN A O 1
ATOM 510 N N . GLU A 1 68 ? 3.189 0.011 -0.900 1.00 96.75 68 GLU A N 1
ATOM 511 C CA . GLU A 1 68 ? 3.604 -0.247 0.480 1.00 96.75 68 GLU A CA 1
ATOM 512 C C . GLU A 1 68 ? 2.862 0.658 1.466 1.00 96.75 68 GLU A C 1
ATOM 514 O O . GLU A 1 68 ? 2.336 0.181 2.472 1.00 96.75 68 GLU A O 1
ATOM 519 N N . LYS A 1 69 ? 2.729 1.952 1.150 1.00 96.56 69 LYS A N 1
ATOM 520 C CA . LYS A 1 69 ? 1.947 2.898 1.961 1.00 96.56 69 LYS A CA 1
ATOM 521 C C . LYS A 1 69 ? 0.483 2.484 2.083 1.00 96.56 69 LYS A C 1
ATOM 523 O O . LYS A 1 69 ? -0.074 2.563 3.179 1.00 96.56 69 LYS A O 1
A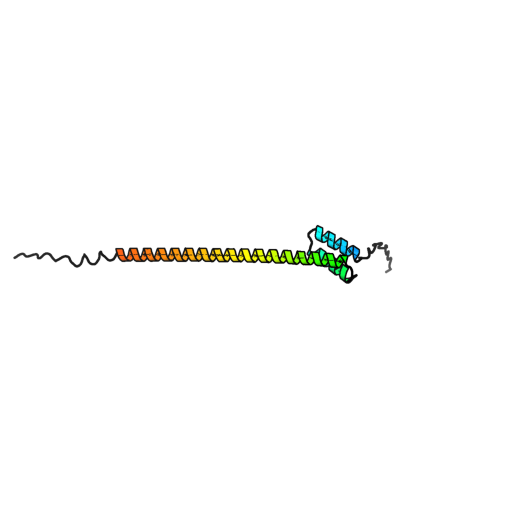TOM 528 N N . GLN A 1 70 ? -0.142 2.025 0.997 1.00 94.06 70 GLN A N 1
ATOM 529 C CA . GLN A 1 70 ? -1.522 1.531 1.037 1.00 94.06 70 GLN A CA 1
ATOM 530 C C . GLN A 1 70 ? -1.654 0.281 1.918 1.00 94.06 70 GLN A C 1
ATOM 532 O O . GLN A 1 70 ? -2.584 0.199 2.721 1.00 94.06 70 GLN A O 1
ATOM 537 N N . GLN A 1 71 ? -0.709 -0.660 1.829 1.00 95.19 71 GLN A N 1
ATOM 538 C CA . GLN A 1 71 ? -0.701 -1.853 2.683 1.00 95.19 71 GLN A CA 1
ATOM 539 C C . GLN A 1 71 ? -0.490 -1.498 4.159 1.00 95.19 71 GLN A C 1
ATOM 541 O O . GLN A 1 71 ? -1.205 -2.001 5.026 1.00 95.19 71 GLN A O 1
ATOM 546 N N . GLN A 1 72 ? 0.437 -0.585 4.454 1.00 96.00 72 GLN A N 1
ATOM 547 C CA . GLN A 1 72 ? 0.715 -0.154 5.820 1.00 96.00 72 GLN A CA 1
ATOM 548 C C . GLN A 1 72 ? -0.492 0.551 6.456 1.00 96.00 72 GLN A C 1
ATOM 550 O O . GLN A 1 72 ? -0.801 0.307 7.623 1.00 96.00 72 GLN A O 1
ATOM 555 N N . GLN A 1 73 ? -1.204 1.393 5.700 1.00 94.69 73 GLN A N 1
ATOM 556 C CA . GLN A 1 73 ? -2.425 2.039 6.191 1.00 94.69 73 GLN A CA 1
ATOM 557 C C . GLN A 1 73 ? -3.539 1.031 6.487 1.00 94.69 73 GLN A C 1
ATOM 559 O O . GLN A 1 73 ? -4.203 1.152 7.516 1.00 94.69 73 GLN A O 1
ATOM 564 N N . GLN A 1 74 ? -3.724 0.021 5.631 1.00 93.81 74 GLN A N 1
ATOM 565 C CA . GLN A 1 74 ? -4.704 -1.040 5.886 1.00 93.81 74 GLN A CA 1
ATOM 566 C C . GLN A 1 74 ? -4.353 -1.837 7.146 1.00 93.81 74 GLN A C 1
ATOM 568 O O . GLN A 1 74 ? -5.223 -2.082 7.980 1.00 93.81 74 GLN A O 1
ATOM 573 N N . GLN A 1 75 ? -3.075 -2.174 7.332 1.00 94.12 75 GLN A N 1
ATOM 574 C CA . GLN A 1 75 ? -2.628 -2.909 8.512 1.00 94.12 75 GLN A CA 1
ATOM 575 C C . GLN A 1 75 ? -2.806 -2.100 9.808 1.00 94.12 75 GLN A C 1
ATOM 577 O O . GLN A 1 75 ? -3.225 -2.655 10.823 1.00 94.12 75 GLN A O 1
ATOM 582 N N . GLN A 1 76 ? -2.540 -0.789 9.782 1.00 93.75 76 GLN A N 1
ATOM 583 C CA . GLN A 1 76 ? -2.780 0.080 10.940 1.00 93.75 76 GLN A CA 1
ATOM 584 C C . GLN A 1 76 ? -4.267 0.208 11.282 1.00 93.75 76 GLN A C 1
ATOM 586 O O . GLN A 1 76 ? -4.615 0.188 12.462 1.00 93.75 76 GLN A O 1
ATOM 591 N N . GLN A 1 77 ? -5.150 0.315 10.282 1.00 92.62 77 GLN A N 1
ATOM 592 C CA . GLN A 1 77 ? -6.595 0.343 10.537 1.00 92.62 77 GLN A CA 1
ATOM 593 C C . GLN A 1 77 ? -7.084 -0.963 11.161 1.00 92.62 77 GLN A C 1
ATOM 595 O O . GLN A 1 77 ? -7.878 -0.925 12.098 1.00 92.62 77 GLN A O 1
ATOM 600 N N . GLN A 1 78 ? -6.577 -2.104 10.690 1.00 92.44 78 GLN A N 1
ATOM 601 C CA . GLN A 1 78 ? -6.941 -3.401 11.252 1.00 92.44 78 GLN A CA 1
ATOM 602 C C . GLN A 1 78 ? -6.490 -3.528 12.714 1.00 92.44 78 GLN A C 1
ATOM 604 O O . GLN A 1 78 ? -7.301 -3.870 13.569 1.00 92.44 78 GLN A O 1
ATOM 609 N N . GLN A 1 79 ? -5.253 -3.127 13.034 1.00 92.06 79 GLN A N 1
ATOM 610 C CA . GLN A 1 79 ? -4.770 -3.126 14.422 1.00 92.06 79 GLN A CA 1
ATOM 611 C C . GLN A 1 79 ? -5.582 -2.206 15.344 1.00 92.06 79 GLN A C 1
ATOM 613 O O . GLN A 1 79 ? -5.846 -2.576 16.485 1.00 92.06 79 GLN A O 1
ATOM 618 N N . GLN A 1 80 ? -5.995 -1.023 14.874 1.00 91.81 80 GLN A N 1
ATOM 619 C CA . GLN A 1 80 ? -6.847 -0.134 15.675 1.00 91.81 80 GLN A CA 1
ATOM 620 C C . GLN A 1 80 ? -8.229 -0.741 15.934 1.00 91.81 80 GLN A C 1
ATOM 622 O O . GLN A 1 80 ? -8.756 -0.600 17.037 1.00 91.81 80 GLN A O 1
ATOM 627 N N . GLN A 1 81 ? -8.807 -1.423 14.944 1.00 90.25 81 GLN A N 1
ATOM 628 C CA . GLN A 1 81 ? -10.107 -2.071 15.093 1.00 90.25 81 GLN A CA 1
ATOM 629 C C . GLN A 1 81 ? -10.047 -3.255 16.069 1.00 90.25 81 GLN A C 1
ATOM 631 O O . GLN A 1 81 ? -10.935 -3.390 16.913 1.00 90.25 81 GLN A O 1
ATOM 636 N N . ASP A 1 82 ? -8.987 -4.062 15.998 1.00 91.25 82 ASP A N 1
ATOM 637 C CA . ASP A 1 82 ? -8.765 -5.179 16.921 1.00 91.25 82 ASP A CA 1
ATOM 638 C C . ASP A 1 82 ? -8.552 -4.684 18.361 1.00 91.25 82 ASP A C 1
ATOM 640 O O . ASP A 1 82 ? -9.121 -5.237 19.303 1.00 91.25 82 ASP A O 1
ATOM 644 N N . GLN A 1 83 ? -7.790 -3.598 18.539 1.00 90.62 83 GLN A N 1
ATOM 645 C CA . GLN A 1 83 ? -7.563 -2.997 19.855 1.00 90.62 83 GLN A CA 1
ATOM 646 C C . GLN A 1 83 ? -8.863 -2.442 20.458 1.00 90.62 83 GLN A C 1
ATOM 648 O O . GLN A 1 83 ? -9.156 -2.711 21.620 1.00 90.62 83 GLN A O 1
ATOM 653 N N . GLN A 1 84 ? -9.700 -1.771 19.658 1.00 90.44 84 GLN A N 1
ATOM 654 C CA . GLN A 1 84 ? -11.014 -1.304 20.117 1.00 90.44 84 GLN A CA 1
ATOM 655 C C . GLN A 1 84 ? -11.948 -2.445 20.536 1.00 90.44 84 GLN A C 1
ATOM 657 O O . GLN A 1 84 ? -12.660 -2.309 21.530 1.00 90.44 84 GLN A O 1
ATOM 662 N N . GLN A 1 85 ? -11.960 -3.566 19.806 1.00 90.19 85 GLN A N 1
ATOM 663 C CA . GLN A 1 85 ? -12.764 -4.728 20.202 1.00 90.19 85 GLN A CA 1
ATOM 664 C C . GLN A 1 85 ? -12.268 -5.351 21.507 1.00 90.19 85 GLN A C 1
ATOM 666 O O . GLN A 1 85 ? -13.082 -5.753 22.340 1.00 90.19 85 GLN A O 1
ATOM 671 N N . GLN A 1 86 ? -10.949 -5.417 21.698 1.00 87.88 86 GLN A N 1
ATOM 672 C CA . GLN A 1 86 ? -10.365 -5.960 22.920 1.00 87.88 86 GLN A CA 1
ATOM 673 C C . GLN A 1 86 ? -10.679 -5.084 24.141 1.00 87.88 86 GLN A C 1
ATOM 675 O O . GLN A 1 86 ? -11.052 -5.616 25.188 1.00 87.88 86 GLN A O 1
ATOM 680 N N . ASP A 1 87 ? -10.592 -3.759 23.996 1.00 90.69 87 ASP A N 1
ATOM 681 C CA . ASP A 1 87 ? -10.945 -2.813 25.060 1.00 90.69 87 ASP A CA 1
ATOM 682 C C . ASP A 1 87 ? -12.437 -2.896 25.416 1.00 90.69 87 ASP A C 1
ATOM 684 O O . ASP A 1 87 ? -12.802 -2.887 26.594 1.00 90.69 87 ASP A O 1
ATOM 688 N N . GLN A 1 88 ? -13.310 -3.039 24.413 1.00 88.81 88 GLN A N 1
ATOM 689 C CA . GLN A 1 88 ? -14.750 -3.176 24.631 1.00 88.81 88 GLN A CA 1
ATOM 690 C C . GLN A 1 88 ? -15.094 -4.484 25.360 1.00 88.81 88 GLN A C 1
ATOM 692 O O . GLN A 1 88 ? -15.835 -4.451 26.340 1.00 88.81 88 GLN A O 1
ATOM 697 N N . GLN A 1 89 ? -14.477 -5.611 24.980 1.00 89.00 89 GLN A N 1
ATOM 698 C CA . GLN A 1 89 ? -14.654 -6.879 25.701 1.00 89.00 89 GLN A CA 1
ATOM 699 C C . GLN A 1 89 ? -14.170 -6.814 27.153 1.00 89.00 89 GLN A C 1
ATOM 701 O O . GLN A 1 89 ? -14.834 -7.360 28.034 1.00 89.00 89 GLN A O 1
ATOM 706 N N . GLN A 1 90 ? -13.041 -6.152 27.431 1.00 89.44 90 GLN A N 1
ATOM 707 C CA . GLN A 1 90 ? -12.581 -5.979 28.813 1.00 89.44 90 GLN A CA 1
ATOM 708 C C . GLN A 1 90 ? -13.545 -5.124 29.635 1.00 89.44 90 GLN A C 1
ATOM 710 O O . GLN A 1 90 ? -13.774 -5.418 30.809 1.00 89.44 90 GLN A O 1
ATOM 715 N N . GLN A 1 91 ? -14.117 -4.080 29.033 1.00 87.31 91 GLN A N 1
ATOM 716 C CA . GLN A 1 91 ? -15.064 -3.209 29.719 1.00 87.31 91 GLN A CA 1
ATOM 717 C C . GLN A 1 91 ? -16.393 -3.919 30.014 1.00 87.31 91 GLN A C 1
ATOM 719 O O . GLN A 1 91 ? -16.935 -3.747 31.107 1.00 87.31 91 GLN A O 1
ATOM 724 N N . ASP A 1 92 ? -16.885 -4.744 29.087 1.00 89.19 92 ASP A N 1
ATOM 725 C CA . ASP A 1 92 ? -18.082 -5.566 29.294 1.00 89.19 92 ASP A CA 1
ATOM 726 C C . ASP A 1 92 ? -17.852 -6.625 30.382 1.00 89.19 92 ASP A C 1
ATOM 728 O O . ASP A 1 92 ? -18.692 -6.801 31.264 1.00 89.19 92 ASP A O 1
ATOM 732 N N . GLN A 1 93 ? -16.683 -7.276 30.382 1.00 88.31 93 GLN A N 1
ATOM 733 C CA . GLN A 1 93 ? -16.327 -8.269 31.398 1.00 88.31 93 GLN A CA 1
ATOM 734 C C . GLN A 1 93 ? -16.198 -7.638 32.793 1.00 88.31 93 GLN A C 1
ATOM 736 O O . GLN A 1 93 ? -16.766 -8.158 33.749 1.00 88.31 93 GLN A O 1
ATOM 741 N N . GLN A 1 94 ? -15.572 -6.457 32.909 1.00 88.19 94 GLN A N 1
ATOM 742 C CA . GLN A 1 94 ? -15.538 -5.714 34.176 1.00 88.19 94 GLN A CA 1
ATOM 743 C C . GLN A 1 94 ? -16.925 -5.288 34.663 1.00 88.19 94 GLN A C 1
ATOM 745 O O . GLN A 1 94 ? -17.164 -5.279 35.870 1.00 88.19 94 GLN A O 1
ATOM 750 N N . GLN A 1 95 ? -17.832 -4.900 33.760 1.00 88.19 95 GLN A N 1
ATOM 751 C CA . GLN A 1 95 ? -19.204 -4.569 34.148 1.00 88.19 95 GLN A CA 1
ATOM 752 C C . GLN A 1 95 ? -19.949 -5.800 34.655 1.00 88.19 95 GLN A C 1
ATOM 754 O O . GLN A 1 95 ? -20.640 -5.700 35.668 1.00 88.19 95 GLN A O 1
ATOM 759 N N . GLN A 1 96 ? -19.778 -6.946 33.994 1.00 87.00 96 GLN A N 1
ATOM 760 C CA . GLN A 1 96 ? -20.395 -8.202 34.404 1.00 87.00 96 GLN A CA 1
ATOM 761 C C . GLN A 1 96 ? -19.890 -8.654 35.782 1.00 87.00 96 GLN A C 1
ATOM 763 O O . GLN A 1 96 ? -20.706 -8.895 36.671 1.00 87.00 96 GLN A O 1
ATOM 768 N N . ASP A 1 97 ? -18.570 -8.637 36.003 1.00 89.06 97 ASP A N 1
ATOM 769 C CA . ASP A 1 97 ? -17.961 -8.967 37.299 1.00 89.06 97 ASP A CA 1
ATOM 770 C C . ASP A 1 97 ? -18.476 -8.047 38.422 1.00 89.06 97 ASP A C 1
ATOM 772 O O . ASP A 1 97 ? -18.748 -8.486 39.541 1.00 89.06 97 ASP A O 1
ATOM 776 N N . GLN A 1 98 ? -18.645 -6.751 38.135 1.00 86.69 98 GLN A N 1
ATOM 777 C CA . GLN A 1 98 ? -19.138 -5.781 39.115 1.00 86.69 98 GLN A CA 1
ATOM 778 C C . GLN A 1 98 ? -20.633 -5.971 39.427 1.00 86.69 98 GLN A C 1
ATOM 780 O O . GLN A 1 98 ? -21.062 -5.711 40.555 1.00 86.69 98 GLN A O 1
ATOM 785 N N . GLN A 1 99 ? -21.422 -6.435 38.453 1.00 86.81 99 GLN A N 1
ATOM 786 C CA . GLN A 1 99 ? -22.840 -6.747 38.631 1.00 86.81 99 GLN A CA 1
ATOM 787 C C . GLN A 1 99 ? -23.040 -8.029 39.449 1.00 86.81 99 GLN A C 1
ATOM 789 O O . GLN A 1 99 ? -23.861 -8.030 40.368 1.00 86.81 99 GLN A O 1
ATOM 794 N N . GLU A 1 100 ? -22.257 -9.080 39.177 1.00 87.88 100 GLU A N 1
ATOM 795 C CA . GLU A 1 100 ? -22.257 -10.319 39.972 1.00 87.88 100 GLU A CA 1
ATOM 796 C C . GLU A 1 100 ? -21.867 -10.034 41.427 1.00 87.88 100 GLU A C 1
ATOM 798 O O . GLU A 1 100 ? -22.575 -10.432 42.352 1.00 87.88 100 GLU A O 1
ATOM 803 N N . GLN A 1 101 ? -20.830 -9.222 41.650 1.00 85.75 101 GLN A N 1
ATOM 804 C CA . GLN A 1 101 ? -20.376 -8.885 43.000 1.00 85.75 101 GLN A CA 1
ATOM 805 C C . GLN A 1 101 ? -21.405 -8.062 43.803 1.00 85.75 101 GLN A C 1
ATOM 807 O O . GLN A 1 101 ? -21.509 -8.222 45.022 1.00 85.75 101 GLN A O 1
ATOM 812 N N . GLN A 1 102 ? -22.194 -7.199 43.147 1.00 85.50 102 GLN A N 1
ATOM 813 C CA . GLN A 1 102 ? -23.316 -6.506 43.798 1.00 85.50 102 GLN A CA 1
ATOM 814 C C . GLN A 1 102 ? -24.466 -7.462 44.131 1.00 85.50 102 GLN A C 1
ATOM 816 O O . GLN A 1 102 ? -25.055 -7.347 45.208 1.00 85.50 102 GLN A O 1
ATOM 821 N N . GLN A 1 103 ? -24.771 -8.408 43.241 1.00 83.19 103 GLN A N 1
ATOM 822 C CA . GLN A 1 103 ? -25.843 -9.379 43.451 1.00 83.19 103 GLN A CA 1
ATOM 823 C C . GLN A 1 103 ? -25.519 -10.342 44.605 1.00 83.19 103 GLN A C 1
ATOM 825 O O . GLN A 1 103 ? -26.378 -10.569 45.459 1.00 83.19 103 GLN A O 1
ATOM 830 N N . ASP A 1 104 ? -24.275 -10.820 44.699 1.00 84.94 104 ASP A N 1
ATOM 831 C CA . ASP A 1 104 ? -23.801 -11.644 45.821 1.00 84.94 104 ASP A CA 1
ATOM 832 C C . ASP A 1 104 ? -23.876 -10.899 47.162 1.00 84.94 104 ASP A C 1
ATOM 834 O O . ASP A 1 104 ? -24.284 -11.461 48.184 1.00 84.94 104 ASP A O 1
ATOM 838 N N . GLN A 1 105 ? -23.519 -9.610 47.175 1.00 80.94 105 GLN A N 1
ATOM 839 C CA . GLN A 1 105 ? -23.569 -8.793 48.389 1.00 80.94 105 GLN A CA 1
ATOM 840 C C . GLN A 1 105 ? -25.012 -8.561 48.863 1.00 80.94 105 GLN A C 1
ATOM 842 O O . GLN A 1 105 ? -25.274 -8.562 50.068 1.00 80.94 105 GLN A O 1
ATOM 847 N N . GLN A 1 106 ? -25.952 -8.411 47.927 1.00 80.19 106 GLN A N 1
ATOM 848 C CA . GLN A 1 106 ? -27.374 -8.272 48.233 1.00 80.19 106 GLN A CA 1
ATOM 849 C C . GLN A 1 106 ? -27.953 -9.583 48.788 1.00 80.19 106 GLN A C 1
ATOM 851 O O . GLN A 1 106 ? -28.620 -9.566 49.821 1.00 80.19 106 GLN A O 1
ATOM 856 N N . GLN A 1 107 ? -27.590 -10.729 48.198 1.00 78.75 107 GLN A N 1
ATOM 857 C CA . GLN A 1 107 ? -27.994 -12.049 48.695 1.00 78.75 107 GLN A CA 1
ATOM 858 C C . GLN A 1 107 ? -27.481 -12.344 50.112 1.00 78.75 107 GLN A C 1
ATOM 860 O O . GLN A 1 107 ? -28.233 -12.874 50.930 1.00 78.75 107 GLN A O 1
ATOM 865 N N . GLN A 1 108 ? -26.233 -11.984 50.438 1.00 75.94 108 GLN A N 1
ATOM 866 C CA . GLN A 1 108 ? -25.712 -12.141 51.805 1.00 75.94 108 GLN A CA 1
ATOM 867 C C . GLN A 1 108 ? -26.444 -11.254 52.819 1.00 75.94 108 GLN A C 1
ATOM 869 O O . GLN A 1 108 ? -26.641 -11.663 53.965 1.00 75.94 108 GLN A O 1
ATOM 874 N N . GLN A 1 109 ? -26.849 -10.049 52.414 1.00 73.69 109 GLN A N 1
ATOM 875 C CA . GLN A 1 109 ? -27.552 -9.118 53.293 1.00 73.69 109 GLN A CA 1
ATOM 876 C C . GLN A 1 109 ? -28.996 -9.571 53.571 1.00 73.69 109 GLN A C 1
ATOM 878 O O . GLN A 1 109 ? -29.441 -9.477 54.715 1.00 73.69 109 GLN A O 1
ATOM 883 N N . ASP A 1 110 ? -29.688 -10.136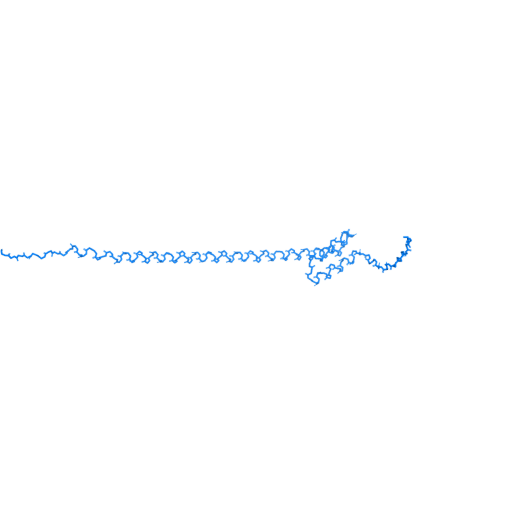 52.575 1.00 73.06 110 ASP A N 1
ATOM 884 C CA . ASP A 1 110 ? -31.012 -10.748 52.755 1.00 73.06 110 ASP A CA 1
ATOM 885 C C . ASP A 1 110 ? -30.957 -11.991 53.663 1.00 73.06 110 ASP A C 1
ATOM 887 O O . ASP A 1 110 ? -31.833 -12.185 54.508 1.00 73.06 110 ASP A O 1
ATOM 891 N N . GLN A 1 111 ? -29.901 -12.809 53.555 1.00 68.19 111 GLN A N 1
ATOM 892 C CA . GLN A 1 111 ? -29.731 -14.007 54.388 1.00 68.19 111 GLN A CA 1
ATOM 893 C C . GLN A 1 111 ? -29.466 -13.667 55.867 1.00 68.19 111 GLN A C 1
ATOM 895 O O . GLN A 1 111 ? -29.984 -14.345 56.748 1.00 68.19 111 GLN A O 1
ATOM 900 N N . GLN A 1 112 ? -28.731 -12.585 56.165 1.00 62.09 112 GLN A N 1
ATOM 901 C CA . GLN A 1 112 ? -28.505 -12.139 57.551 1.00 62.09 112 GLN A CA 1
ATOM 902 C C . GLN A 1 112 ? -29.738 -11.502 58.211 1.00 62.09 112 GLN A C 1
ATOM 904 O O . GLN A 1 112 ? -29.819 -11.473 59.438 1.00 62.09 112 GLN A O 1
ATOM 909 N N . GLN A 1 113 ? -30.699 -10.985 57.437 1.00 59.78 113 GLN A N 1
ATOM 910 C CA . GLN A 1 113 ? -31.922 -10.391 57.992 1.00 59.78 113 GLN A CA 1
ATOM 911 C C . GLN A 1 113 ? -33.014 -11.417 58.326 1.00 59.78 113 GLN A C 1
ATOM 913 O O . GLN A 1 113 ? -33.926 -11.082 59.081 1.00 59.78 113 GLN A O 1
ATOM 918 N N . GLN A 1 114 ? -32.935 -12.651 57.815 1.00 55.78 114 GLN A N 1
ATOM 919 C CA . GLN A 1 114 ? -33.924 -13.700 58.111 1.00 55.78 114 GLN A CA 1
ATOM 920 C C . GLN A 1 114 ? -33.630 -14.501 59.397 1.00 55.78 114 GLN A C 1
ATOM 922 O O . GLN A 1 114 ? -34.543 -15.122 59.931 1.00 55.78 114 GLN A O 1
ATOM 927 N N . ASP A 1 115 ? -32.416 -14.432 59.951 1.00 55.72 115 ASP A N 1
ATOM 928 C CA . ASP A 1 115 ? -31.996 -15.210 61.134 1.00 55.72 115 ASP A CA 1
ATOM 929 C C . ASP A 1 115 ? -32.439 -14.686 62.537 1.00 55.72 115 ASP A C 1
ATOM 931 O O . ASP A 1 115 ? -32.438 -15.470 63.486 1.00 55.72 115 ASP A O 1
ATOM 935 N N . PRO A 1 116 ? -32.881 -13.425 62.775 1.00 52.41 116 PRO A N 1
ATOM 936 C CA . PRO A 1 116 ? -33.255 -13.019 64.140 1.00 52.41 116 PRO A CA 1
ATOM 937 C C . PRO A 1 116 ? -34.603 -13.563 64.645 1.00 52.41 116 PRO A C 1
ATOM 939 O O . PRO A 1 116 ? -34.870 -13.464 65.841 1.00 52.41 116 PRO A O 1
ATOM 942 N N . GLN A 1 117 ? -35.480 -14.100 63.784 1.00 49.31 117 GLN A N 1
ATOM 943 C CA . GLN A 1 117 ? -36.848 -14.467 64.194 1.00 49.31 117 GLN A CA 1
ATOM 944 C C . GLN A 1 117 ? -37.015 -15.887 64.756 1.00 49.31 117 GLN A C 1
ATOM 946 O O . GLN A 1 117 ? -38.044 -16.150 65.378 1.00 49.31 117 GLN A O 1
ATOM 951 N N . GLU A 1 118 ? -36.029 -16.782 64.633 1.00 50.78 118 GLU A N 1
ATOM 952 C CA . GLU A 1 118 ? -36.128 -18.134 65.216 1.00 50.78 118 GLU A CA 1
ATOM 953 C C . GLU A 1 118 ? -35.602 -18.235 66.660 1.00 50.78 118 GLU A C 1
ATOM 955 O O . GLU A 1 118 ? -36.016 -19.133 67.387 1.00 50.78 118 GLU A O 1
ATOM 960 N N . GLN A 1 119 ? -34.790 -17.287 67.149 1.00 49.09 119 GLN A N 1
ATOM 961 C CA . GLN A 1 119 ? -34.277 -17.342 68.533 1.00 49.09 119 GLN A CA 1
ATOM 962 C C . GLN A 1 119 ? -35.179 -16.674 69.588 1.00 49.09 119 GLN A C 1
ATOM 964 O O . GLN A 1 119 ? -35.015 -16.937 70.781 1.00 49.09 119 GLN A O 1
ATOM 969 N N . GLU A 1 120 ? -36.157 -15.851 69.192 1.00 49.78 120 GLU A N 1
ATOM 970 C CA . GLU A 1 120 ? -37.065 -15.179 70.143 1.00 49.78 120 GLU A CA 1
ATOM 971 C C . GLU A 1 120 ? -38.329 -16.007 70.463 1.00 49.78 120 GLU A C 1
ATOM 973 O O . GLU A 1 120 ? -39.018 -15.747 71.451 1.00 49.78 120 GLU A O 1
ATOM 978 N N . ALA A 1 121 ? -38.603 -17.068 69.692 1.00 52.09 121 ALA A N 1
ATOM 979 C CA . ALA A 1 121 ? -39.722 -17.983 69.938 1.00 52.09 121 ALA A CA 1
ATOM 980 C C . ALA A 1 121 ? -39.420 -19.074 70.991 1.00 52.09 121 ALA A C 1
ATOM 982 O O . ALA A 1 121 ? -40.355 -19.633 71.563 1.00 52.09 121 ALA A O 1
ATOM 983 N N . GLU A 1 122 ? -38.148 -19.353 71.306 1.00 52.81 122 GLU A N 1
ATOM 984 C CA . GLU A 1 122 ? -37.760 -20.383 72.292 1.00 52.81 122 GLU A CA 1
ATOM 985 C C . GLU A 1 122 ? -37.536 -19.855 73.724 1.00 52.81 122 GLU A C 1
ATOM 987 O O . GLU A 1 122 ? -37.289 -20.644 74.634 1.00 52.81 122 GLU A O 1
ATOM 992 N N . GLN A 1 123 ? -37.654 -18.542 73.974 1.00 48.72 123 GLN A N 1
ATOM 993 C CA . GLN A 1 123 ? -37.418 -17.955 75.308 1.00 48.72 123 GLN A CA 1
ATOM 994 C C . GLN A 1 123 ? -38.670 -17.441 76.036 1.00 48.72 123 GLN A C 1
ATOM 996 O O . GLN A 1 123 ? -38.544 -16.792 77.076 1.00 48.72 123 GLN A O 1
ATOM 1001 N N . GLN A 1 124 ? -39.888 -17.751 75.575 1.00 51.59 124 GLN A N 1
ATOM 1002 C CA . GLN A 1 124 ? -41.077 -17.432 76.373 1.00 51.59 124 GLN A CA 1
ATOM 1003 C C . GLN A 1 124 ? -41.189 -18.376 77.590 1.00 51.59 124 GLN A C 1
ATOM 1005 O O . GLN A 1 124 ? -41.311 -19.591 77.413 1.00 51.59 124 GLN A O 1
ATOM 1010 N N . PRO A 1 125 ? -41.167 -17.861 78.837 1.00 53.22 125 PRO A N 1
ATOM 1011 C CA . PRO A 1 125 ? -41.362 -18.686 80.021 1.00 53.22 125 PRO A CA 1
ATOM 1012 C C . PRO A 1 125 ? -42.803 -19.206 80.041 1.00 53.22 125 PRO A C 1
ATOM 1014 O O . PRO A 1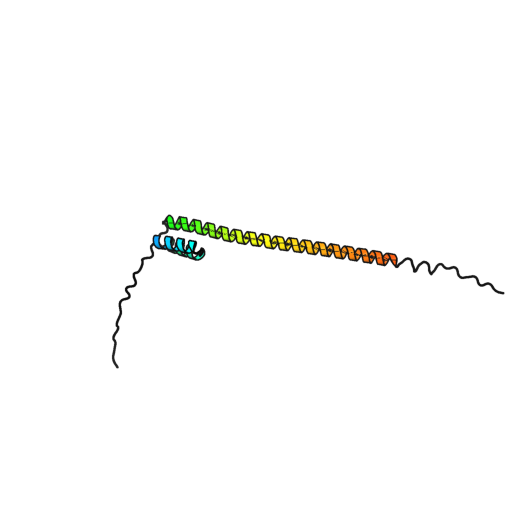 125 ? -43.755 -18.432 79.936 1.00 53.22 125 PRO A O 1
ATOM 1017 N N . GLN A 1 126 ? -42.964 -20.526 80.176 1.00 56.16 126 GLN A N 1
ATOM 1018 C CA . GLN A 1 126 ? -44.272 -21.155 80.357 1.00 56.16 126 GLN A CA 1
ATOM 1019 C C . GLN A 1 126 ? -45.022 -20.476 81.516 1.00 56.16 126 GLN A C 1
ATOM 1021 O O . GLN A 1 126 ? -44.444 -20.327 82.600 1.00 56.16 126 GLN A O 1
ATOM 1026 N N . PRO A 1 127 ? -46.297 -20.086 81.344 1.00 55.62 127 PRO A N 1
ATOM 1027 C CA . PRO A 1 127 ? -47.097 -19.639 82.468 1.00 55.62 127 PRO A CA 1
ATOM 1028 C C . PRO A 1 127 ? -47.275 -20.819 83.428 1.00 55.62 127 PRO A C 1
ATOM 1030 O O . PRO A 1 127 ? -47.844 -21.849 83.066 1.00 55.62 127 PRO A O 1
ATOM 1033 N N . GLN A 1 128 ? -46.771 -20.666 84.656 1.00 57.38 128 GLN A N 1
ATOM 1034 C CA . GLN A 1 128 ? -47.192 -21.482 85.791 1.00 57.38 128 GLN A CA 1
ATOM 1035 C C . GLN A 1 128 ? -48.696 -21.274 85.970 1.00 57.38 128 GLN A C 1
ATOM 1037 O O . GLN A 1 128 ? -49.135 -20.301 86.579 1.00 57.38 128 GLN A O 1
ATOM 1042 N N . LEU A 1 129 ? -49.482 -22.191 85.413 1.00 50.59 129 LEU A N 1
ATOM 1043 C CA . LEU A 1 129 ? -50.839 -22.445 85.862 1.00 50.59 129 LEU A CA 1
ATOM 1044 C C . LEU A 1 129 ? -50.722 -23.263 87.147 1.00 50.59 129 LEU A C 1
ATOM 1046 O O . LEU A 1 129 ? -50.555 -24.481 87.122 1.00 50.59 129 LEU A O 1
ATOM 1050 N N . GLY A 1 130 ? -50.730 -22.556 88.274 1.00 66.31 130 GLY A N 1
ATOM 1051 C CA . GLY A 1 130 ? -51.263 -23.141 89.491 1.00 66.31 130 GLY A CA 1
ATOM 1052 C C . GLY A 1 130 ? -52.771 -23.281 89.334 1.00 66.31 130 GLY A C 1
ATOM 1053 O O . GLY A 1 130 ? -53.382 -22.409 88.726 1.00 66.31 130 GLY A O 1
ATOM 1054 N N . GLU A 1 131 ? -53.328 -24.363 89.865 1.00 55.62 131 GLU A N 1
ATOM 1055 C CA . GLU A 1 131 ? -54.630 -24.396 90.534 1.00 55.6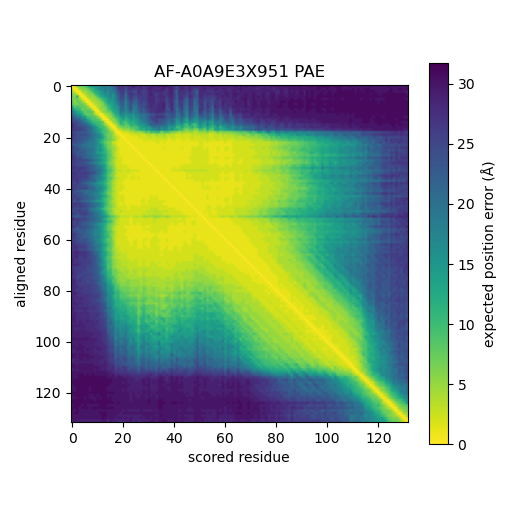2 131 GLU A CA 1
ATOM 1056 C C . GLU A 1 131 ? -54.818 -25.778 91.197 1.00 55.62 131 GLU A C 1
ATOM 1058 O O . GLU A 1 131 ? -54.661 -26.803 90.535 1.00 55.62 131 GLU A O 1
ATOM 1063 N N . ASP A 1 132 ? -55.066 -25.710 92.515 1.00 58.59 132 ASP A N 1
ATOM 1064 C CA . ASP A 1 132 ? -55.573 -26.673 93.521 1.00 58.59 132 ASP A CA 1
ATOM 1065 C C . ASP A 1 132 ? -55.113 -28.147 93.574 1.00 58.59 132 ASP A C 1
ATOM 1067 O O . ASP A 1 132 ? -55.533 -28.983 92.741 1.00 58.59 132 ASP A O 1
#

pLDDT: mean 81.85, std 17.76, range [42.03, 98.56]